Protein AF-A0A2S4KQM7-F1 (afdb_monomer_lite)

pLDDT: mean 76.87, std 18.61, range [38.97, 96.25]

Foldseek 3Di:
DDDDDPVPVVPPQDCVQQNLDPDDFDDPVLLVQLVVQLCLLLVVLQVVVVVPPDDDDDPDRLSVLLVVCLVPQPDSSSNRSSSVSLCVLQVHDSHDDHDDVPDVVSNVSSSVSSSVVSVVCCVRPVVVVVVPPPVPPPPPPDDDDD

Organism: NCBI:txid94208

Structure (mmCIF, N/CA/C/O backbone):
data_AF-A0A2S4KQM7-F1
#
_entry.id   AF-A0A2S4KQM7-F1
#
loop_
_atom_site.group_PDB
_atom_site.id
_atom_site.type_symbol
_atom_site.label_atom_id
_atom_site.label_alt_id
_atom_site.label_comp_id
_ato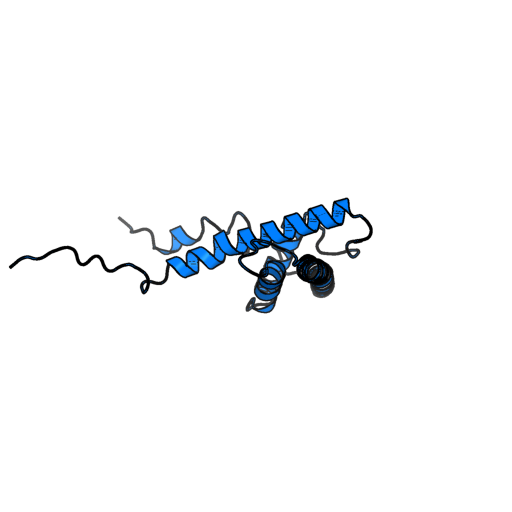m_site.label_asym_id
_atom_site.label_entity_id
_atom_site.label_seq_id
_atom_site.pdbx_PDB_ins_code
_atom_site.Cartn_x
_atom_site.Cartn_y
_atom_site.Cartn_z
_atom_site.occupancy
_atom_site.B_iso_or_equiv
_atom_site.auth_seq_id
_atom_site.auth_comp_id
_atom_site.auth_asym_id
_atom_site.auth_atom_id
_atom_site.pdbx_PDB_model_num
ATOM 1 N N . MET A 1 1 ? -44.055 -4.625 -0.391 1.00 38.97 1 MET A N 1
ATOM 2 C CA . MET A 1 1 ? -42.821 -4.887 -1.161 1.00 38.97 1 MET A CA 1
ATOM 3 C C . MET A 1 1 ? -41.756 -3.946 -0.624 1.00 38.97 1 MET A C 1
ATOM 5 O O . MET A 1 1 ? -41.945 -2.742 -0.716 1.00 38.97 1 MET A O 1
ATOM 9 N N . ALA A 1 2 ? -40.754 -4.473 0.082 1.00 42.75 2 ALA A N 1
ATOM 10 C CA . ALA A 1 2 ? -39.748 -3.672 0.778 1.00 42.75 2 ALA A CA 1
ATOM 11 C C . ALA A 1 2 ? -38.685 -3.172 -0.212 1.00 42.75 2 ALA A C 1
ATOM 13 O O . ALA A 1 2 ? -38.119 -3.966 -0.960 1.00 42.75 2 ALA A O 1
ATOM 14 N N . ASN A 1 3 ? -38.443 -1.861 -0.218 1.00 46.75 3 ASN A N 1
ATOM 15 C CA . ASN A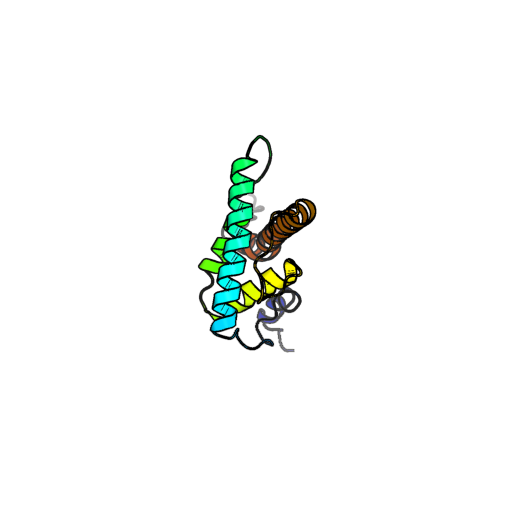 1 3 ? -37.353 -1.236 -0.963 1.00 46.75 3 ASN A CA 1
ATOM 16 C C . ASN A 1 3 ? -36.009 -1.719 -0.389 1.00 46.75 3 ASN A C 1
ATOM 18 O O . ASN A 1 3 ? -35.830 -1.633 0.828 1.00 46.75 3 ASN A O 1
ATOM 22 N N . PRO A 1 4 ? -35.049 -2.189 -1.205 1.00 47.12 4 PRO A N 1
ATOM 23 C CA . PRO A 1 4 ? -33.705 -2.438 -0.707 1.00 47.12 4 PRO A CA 1
ATOM 24 C C . PRO A 1 4 ? -33.073 -1.100 -0.297 1.00 47.12 4 PRO A C 1
ATOM 26 O O . PRO A 1 4 ? -33.013 -0.159 -1.090 1.00 47.12 4 PRO A O 1
ATOM 29 N N . SER A 1 5 ? -32.634 -1.007 0.961 1.00 52.53 5 SER A N 1
ATOM 30 C CA . SER A 1 5 ? -31.920 0.157 1.492 1.00 52.53 5 SER A CA 1
ATOM 31 C C . SER A 1 5 ? -30.729 0.535 0.591 1.00 52.53 5 SER A C 1
ATOM 33 O O . SER A 1 5 ? -29.987 -0.361 0.173 1.00 52.53 5 SER A O 1
ATOM 35 N N . PRO A 1 6 ? -30.461 1.837 0.353 1.00 50.50 6 PRO A N 1
ATOM 36 C CA . PRO A 1 6 ? -29.368 2.310 -0.514 1.00 50.50 6 PRO A CA 1
ATOM 37 C C . PRO A 1 6 ? -27.973 1.824 -0.091 1.00 50.50 6 PRO A C 1
ATOM 39 O O . PRO A 1 6 ? -27.028 1.858 -0.873 1.00 50.50 6 PRO A O 1
ATOM 42 N N . HIS A 1 7 ? -27.851 1.343 1.145 1.00 48.34 7 HIS A N 1
ATOM 43 C CA . HIS A 1 7 ? -26.610 0.892 1.759 1.00 48.34 7 HIS A CA 1
ATOM 44 C C . HIS A 1 7 ? -26.055 -0.418 1.179 1.00 48.34 7 HIS A C 1
ATOM 46 O O . HIS A 1 7 ? -24.863 -0.671 1.314 1.00 48.34 7 HIS A O 1
ATOM 52 N N . HIS A 1 8 ? -26.864 -1.231 0.489 1.00 39.09 8 HIS A N 1
ATOM 53 C CA . HIS A 1 8 ? -26.405 -2.547 0.020 1.00 39.09 8 HIS A CA 1
ATOM 54 C C . HIS A 1 8 ? -25.506 -2.476 -1.226 1.00 39.09 8 HIS A C 1
ATOM 56 O O . HIS A 1 8 ? -24.684 -3.355 -1.463 1.00 39.09 8 HIS A O 1
ATOM 62 N N . ARG A 1 9 ? -25.594 -1.397 -2.017 1.00 44.81 9 ARG A N 1
ATOM 63 C CA . ARG A 1 9 ? -24.749 -1.221 -3.212 1.00 44.81 9 ARG A CA 1
ATOM 64 C C . ARG A 1 9 ? -23.337 -0.717 -2.879 1.00 44.81 9 ARG A C 1
ATOM 66 O O . ARG A 1 9 ? -22.538 -0.509 -3.786 1.00 44.81 9 ARG A O 1
ATOM 73 N N . HIS A 1 10 ? -23.037 -0.502 -1.597 1.00 45.50 10 HIS A N 1
ATOM 74 C CA . HIS A 1 10 ? -21.742 -0.014 -1.114 1.00 45.50 10 HIS A CA 1
ATOM 75 C C . HIS A 1 10 ? -20.822 -1.112 -0.572 1.00 45.50 10 HIS A C 1
ATOM 77 O O . HIS A 1 10 ? -19.660 -0.821 -0.324 1.00 45.50 10 HIS A O 1
ATOM 83 N N . GLN A 1 11 ? -21.294 -2.356 -0.431 1.00 47.03 11 GLN A N 1
ATOM 84 C CA . GLN A 1 11 ? -20.460 -3.460 0.070 1.00 47.03 11 GLN A CA 1
ATOM 85 C C . GLN A 1 11 ? -19.786 -4.293 -1.029 1.00 47.03 11 GLN A C 1
ATOM 87 O O . GLN A 1 11 ? -18.854 -5.036 -0.755 1.00 47.03 11 GLN A O 1
ATOM 92 N N . ALA A 1 12 ? -20.178 -4.143 -2.295 1.00 44.31 12 ALA A N 1
ATOM 93 C CA . ALA A 1 12 ? -19.711 -5.041 -3.353 1.00 44.31 12 ALA A CA 1
ATOM 94 C C . ALA A 1 12 ? -18.281 -4.777 -3.886 1.00 44.31 12 ALA A C 1
ATOM 96 O O . ALA A 1 12 ? -17.875 -5.470 -4.812 1.00 44.31 12 ALA A O 1
ATOM 97 N N . SER A 1 13 ? -17.508 -3.814 -3.360 1.00 51.62 13 SER A N 1
ATOM 98 C CA . SER A 1 13 ? -16.152 -3.527 -3.881 1.00 51.62 13 SER A CA 1
ATOM 99 C C . SER A 1 13 ? -15.019 -3.517 -2.848 1.00 51.62 13 SER A C 1
ATOM 101 O O . SER A 1 13 ? -13.904 -3.150 -3.210 1.00 51.62 13 SER A O 1
ATOM 103 N N . LEU A 1 14 ? -15.264 -3.906 -1.589 1.00 52.34 14 LEU A N 1
ATOM 104 C CA . LEU A 1 14 ? -14.222 -3.911 -0.545 1.00 52.34 14 LEU A CA 1
ATOM 105 C C . LEU A 1 14 ? -13.999 -5.274 0.120 1.00 52.34 14 LEU A C 1
ATOM 107 O O . LEU A 1 14 ? -12.841 -5.612 0.356 1.00 52.34 14 LEU A O 1
ATOM 111 N N . ASP A 1 15 ? -15.036 -6.101 0.286 1.00 46.06 15 ASP A N 1
ATOM 112 C CA . ASP A 1 15 ? -14.905 -7.444 0.888 1.00 46.06 15 ASP A CA 1
ATOM 113 C C . ASP A 1 15 ? -13.963 -8.386 0.109 1.00 46.06 15 ASP A C 1
ATOM 115 O O . ASP A 1 15 ? -13.474 -9.371 0.650 1.00 46.06 15 ASP A O 1
ATOM 119 N N . GLY A 1 16 ? -13.666 -8.093 -1.164 1.00 50.16 16 GLY A N 1
ATOM 120 C CA . GLY A 1 16 ? -12.745 -8.896 -1.975 1.00 50.16 16 GLY A CA 1
ATOM 121 C C . GLY A 1 16 ? -11.259 -8.540 -1.831 1.00 50.16 16 GLY A C 1
ATOM 122 O O . GLY A 1 16 ? -10.416 -9.347 -2.215 1.00 50.16 16 GLY A O 1
ATOM 123 N N . VAL A 1 17 ? -10.916 -7.345 -1.324 1.00 53.88 17 VAL A N 1
ATOM 124 C CA . VAL A 1 17 ? -9.526 -6.832 -1.351 1.00 53.88 17 VAL A CA 1
ATOM 125 C C . VAL A 1 17 ? -9.041 -6.303 -0.007 1.00 53.88 17 VAL A C 1
ATOM 127 O O . VAL A 1 17 ? -7.840 -6.353 0.241 1.00 53.88 17 VAL A O 1
ATOM 130 N N . ILE A 1 18 ? -9.918 -5.834 0.880 1.00 54.59 18 ILE A N 1
ATOM 131 C CA . ILE A 1 18 ? -9.573 -5.480 2.261 1.00 54.59 18 ILE A CA 1
ATOM 132 C C . ILE A 1 18 ? -10.735 -5.941 3.138 1.00 54.59 18 ILE A C 1
ATOM 134 O O . ILE A 1 18 ? -11.759 -5.272 3.220 1.00 54.59 18 ILE A O 1
ATOM 138 N N . ASP A 1 19 ? -10.588 -7.107 3.762 1.00 55.25 19 ASP A N 1
ATOM 139 C CA . ASP A 1 19 ? -11.574 -7.587 4.721 1.00 55.25 19 ASP A CA 1
ATOM 140 C C . ASP A 1 19 ? -11.346 -6.870 6.059 1.00 55.25 19 ASP A C 1
ATOM 142 O O . ASP A 1 19 ? -10.392 -7.146 6.792 1.00 55.25 19 ASP A O 1
ATOM 146 N N . PHE A 1 20 ? -12.194 -5.878 6.325 1.00 55.00 20 PHE A N 1
ATOM 147 C CA . PHE A 1 20 ? -12.161 -5.076 7.547 1.00 55.00 20 PHE A CA 1
ATOM 148 C C . PHE A 1 20 ? -12.830 -5.780 8.738 1.00 55.00 20 PHE A C 1
ATOM 150 O O . PHE A 1 20 ? -12.844 -5.227 9.830 1.00 55.00 20 PHE A O 1
ATOM 157 N N . SER A 1 21 ? -13.428 -6.965 8.547 1.00 54.59 21 SER A N 1
ATOM 158 C CA . SER A 1 21 ? -14.311 -7.573 9.549 1.00 54.59 21 SER A CA 1
ATOM 159 C C . SER A 1 21 ? -13.826 -8.912 10.115 1.00 54.59 21 SER A C 1
ATOM 161 O O . SER A 1 21 ? -14.448 -9.396 11.064 1.00 54.59 21 SER A O 1
ATOM 163 N N . THR A 1 22 ? -12.779 -9.542 9.570 1.00 57.16 22 THR A N 1
ATOM 164 C CA . THR A 1 22 ? -12.456 -10.943 9.923 1.00 57.16 22 THR A CA 1
ATOM 165 C C . THR A 1 22 ? -11.080 -11.183 10.528 1.00 57.16 22 THR A C 1
ATOM 167 O O . THR A 1 22 ? -10.907 -12.192 11.216 1.00 57.16 22 THR A O 1
ATOM 170 N N . GLU A 1 23 ? -10.107 -10.290 10.341 1.00 65.12 23 GLU A N 1
ATOM 171 C CA . GLU A 1 23 ? -8.770 -10.505 10.893 1.00 65.12 23 GLU A CA 1
ATOM 172 C C . GLU A 1 23 ? -8.580 -9.764 12.225 1.00 65.12 23 GLU A C 1
ATOM 174 O O . GLU A 1 23 ? -8.824 -8.557 12.289 1.00 65.12 23 GLU A O 1
ATOM 179 N N . PRO A 1 24 ? -8.094 -10.446 13.284 1.00 69.50 24 PRO A N 1
ATOM 180 C CA . PRO A 1 24 ? -7.803 -9.811 14.574 1.00 69.50 24 PRO A CA 1
ATOM 181 C C . PRO A 1 24 ? -6.828 -8.651 14.372 1.00 69.50 24 PRO A C 1
ATOM 183 O O . PRO A 1 24 ? -6.052 -8.712 13.434 1.00 69.50 24 PRO A O 1
ATOM 186 N N . SER A 1 25 ? -6.812 -7.605 15.197 1.00 75.31 25 SER A N 1
ATOM 187 C CA . SER A 1 25 ? -5.826 -6.516 15.060 1.00 75.31 25 SER A CA 1
ATOM 188 C C . SER A 1 25 ? -4.380 -7.029 15.151 1.00 75.31 25 SER A C 1
ATOM 190 O O . SER A 1 25 ? -4.128 -8.111 15.687 1.00 75.31 25 SER A O 1
ATOM 192 N N . LEU A 1 26 ? -3.415 -6.298 14.578 1.00 82.25 26 LEU A N 1
ATOM 193 C CA . LEU A 1 26 ? -2.008 -6.695 14.692 1.00 82.25 26 LEU A CA 1
ATOM 194 C C . LEU A 1 26 ? -1.579 -6.628 16.161 1.00 82.25 26 LEU A C 1
ATOM 196 O O . LEU A 1 26 ? -1.970 -5.722 16.904 1.00 82.25 26 LEU A O 1
ATOM 200 N N . GLY A 1 27 ? -0.732 -7.564 16.588 1.00 86.69 27 GLY A N 1
ATOM 201 C CA . GLY A 1 27 ? -0.081 -7.449 17.888 1.00 86.69 27 GLY A CA 1
ATOM 202 C C . GLY A 1 27 ? 0.770 -6.177 17.951 1.00 86.69 27 GLY A C 1
ATOM 203 O O . GLY A 1 27 ? 1.311 -5.732 16.941 1.00 86.69 27 GLY A O 1
ATOM 204 N N . ALA A 1 28 ? 0.950 -5.589 19.138 1.00 88.00 28 ALA A N 1
ATOM 205 C CA . ALA A 1 28 ? 1.724 -4.348 19.282 1.00 88.00 28 ALA A CA 1
ATOM 206 C C . ALA A 1 28 ? 3.148 -4.459 18.695 1.00 88.00 28 ALA A C 1
ATOM 208 O O . ALA A 1 28 ? 3.630 -3.531 18.048 1.00 88.00 28 ALA A O 1
ATOM 209 N N . LEU A 1 29 ? 3.800 -5.613 18.879 1.00 88.06 29 LEU A N 1
ATOM 210 C CA . LEU A 1 29 ? 5.118 -5.895 18.307 1.00 88.06 29 LEU A CA 1
ATOM 211 C C . LEU A 1 29 ? 5.057 -6.031 16.777 1.00 88.06 29 LEU A C 1
ATOM 213 O O . LEU A 1 29 ? 5.842 -5.398 16.074 1.00 88.06 29 LEU A O 1
ATOM 217 N N . GLU A 1 30 ? 4.082 -6.786 16.264 1.00 90.38 30 GLU A N 1
ATOM 218 C CA . GLU A 1 30 ? 3.871 -6.974 14.824 1.00 90.38 30 GLU A CA 1
ATOM 219 C C . GLU A 1 30 ? 3.607 -5.642 14.127 1.00 90.38 30 GLU A C 1
ATOM 221 O O . GLU A 1 30 ? 4.160 -5.383 13.065 1.00 90.38 30 GLU A O 1
ATOM 226 N N . ARG A 1 31 ? 2.825 -4.756 14.750 1.00 92.00 31 ARG A N 1
ATOM 227 C CA . ARG A 1 31 ? 2.547 -3.414 14.237 1.00 92.00 31 ARG A CA 1
ATOM 228 C C . ARG A 1 31 ? 3.813 -2.571 14.144 1.00 92.00 31 ARG A C 1
ATOM 230 O O . ARG A 1 31 ? 4.016 -1.883 13.148 1.00 92.00 31 ARG A O 1
ATOM 237 N N . VAL A 1 32 ? 4.677 -2.608 15.159 1.00 92.75 32 VAL A N 1
ATOM 238 C CA . VAL A 1 32 ? 5.954 -1.874 15.133 1.00 92.75 32 VAL A CA 1
ATOM 239 C C . VAL A 1 32 ? 6.851 -2.382 14.002 1.00 92.75 32 VAL A C 1
ATOM 241 O O . VAL A 1 32 ? 7.439 -1.575 13.278 1.00 92.75 32 VAL A O 1
ATOM 244 N N . GLU A 1 33 ? 6.931 -3.699 13.812 1.00 93.06 33 GLU A N 1
ATOM 245 C CA . GLU A 1 33 ? 7.698 -4.301 12.717 1.00 93.06 33 GLU A CA 1
ATOM 246 C C . GLU A 1 33 ? 7.106 -3.969 11.346 1.00 93.06 33 GLU A C 1
ATOM 248 O O . GLU A 1 33 ? 7.826 -3.496 10.465 1.00 93.06 33 GLU A O 1
ATOM 253 N N . ALA A 1 34 ? 5.793 -4.131 11.192 1.00 93.62 34 ALA A N 1
ATOM 254 C CA . ALA A 1 34 ? 5.049 -3.817 9.981 1.00 93.62 34 ALA A CA 1
ATOM 255 C C . ALA A 1 34 ? 5.269 -2.362 9.558 1.00 93.62 34 ALA A C 1
ATOM 257 O O . ALA A 1 34 ? 5.602 -2.094 8.407 1.00 93.62 34 ALA A O 1
ATOM 258 N N . ARG A 1 35 ? 5.165 -1.417 10.502 1.00 94.69 35 ARG A N 1
ATOM 259 C CA . ARG A 1 35 ? 5.428 0.009 10.256 1.00 94.69 35 ARG A CA 1
ATOM 260 C C . ARG A 1 35 ? 6.857 0.248 9.802 1.00 94.69 35 ARG A C 1
ATOM 262 O O . ARG A 1 35 ? 7.073 0.928 8.803 1.00 94.69 35 ARG A O 1
ATOM 269 N N . ARG A 1 36 ? 7.838 -0.318 10.512 1.00 95.38 36 ARG A N 1
ATOM 270 C CA . ARG A 1 36 ? 9.256 -0.177 10.152 1.00 95.38 36 ARG A CA 1
ATOM 271 C C . ARG A 1 36 ? 9.501 -0.660 8.722 1.00 95.38 36 ARG A C 1
ATOM 273 O O . ARG A 1 36 ? 10.129 0.051 7.942 1.00 95.38 36 ARG A O 1
ATOM 280 N N . ARG A 1 37 ? 8.983 -1.840 8.379 1.00 94.81 37 ARG A N 1
ATOM 281 C CA . ARG A 1 37 ? 9.155 -2.468 7.062 1.00 94.81 37 ARG A CA 1
ATOM 282 C C . ARG A 1 37 ? 8.418 -1.707 5.965 1.00 94.81 37 ARG A C 1
ATOM 284 O O . ARG A 1 37 ? 8.981 -1.485 4.899 1.00 94.81 37 ARG A O 1
ATOM 291 N N . PHE A 1 38 ? 7.208 -1.235 6.249 1.00 96.25 38 PHE A N 1
ATOM 292 C CA . PHE A 1 38 ? 6.444 -0.368 5.358 1.00 96.25 38 PHE A CA 1
ATOM 293 C C . PHE A 1 38 ? 7.233 0.894 4.992 1.00 96.25 38 PHE A C 1
ATOM 295 O O . PHE A 1 38 ? 7.450 1.164 3.811 1.00 96.25 38 PHE A O 1
ATOM 302 N N . TYR A 1 39 ? 7.732 1.629 5.991 1.00 96.19 39 TYR A N 1
ATOM 303 C CA . TYR A 1 39 ? 8.517 2.840 5.747 1.00 96.19 39 TYR A CA 1
ATOM 304 C C . TYR A 1 39 ? 9.843 2.547 5.039 1.00 96.19 39 TYR A C 1
ATOM 306 O O . TYR A 1 39 ? 10.225 3.313 4.158 1.00 96.19 39 TYR A O 1
ATOM 314 N N . HIS A 1 40 ? 10.516 1.438 5.365 1.00 94.69 40 HIS A N 1
ATOM 315 C CA . HIS A 1 40 ? 11.730 0.991 4.667 1.00 94.69 40 HIS A CA 1
ATOM 316 C C . HIS A 1 40 ? 11.489 0.835 3.159 1.00 94.69 40 HIS A C 1
ATOM 318 O O . HIS A 1 40 ? 12.240 1.380 2.354 1.00 94.69 40 HIS A O 1
ATOM 324 N N . ILE A 1 41 ? 10.396 0.170 2.776 1.00 94.31 41 ILE A N 1
ATOM 325 C CA . ILE A 1 41 ? 10.033 -0.052 1.370 1.00 94.31 41 ILE A CA 1
ATOM 326 C C . ILE A 1 41 ? 9.623 1.250 0.681 1.00 94.31 41 ILE A C 1
ATOM 328 O O . ILE A 1 41 ? 10.154 1.593 -0.377 1.00 94.31 41 ILE A O 1
ATOM 332 N N . VAL A 1 42 ? 8.681 1.986 1.271 1.00 94.44 42 VAL A N 1
ATOM 333 C CA . VAL A 1 42 ? 8.109 3.179 0.635 1.00 94.44 42 VAL A CA 1
ATOM 334 C C . VAL A 1 42 ? 9.157 4.275 0.464 1.00 94.44 42 VAL A C 1
ATOM 336 O O . VAL A 1 42 ? 9.222 4.878 -0.608 1.00 94.44 42 VAL A O 1
ATOM 339 N N . ASN A 1 43 ? 10.008 4.507 1.468 1.00 93.62 43 ASN A N 1
ATOM 340 C CA . ASN A 1 43 ? 11.042 5.538 1.393 1.00 93.62 43 ASN A CA 1
ATOM 341 C C . ASN A 1 43 ? 12.105 5.192 0.344 1.00 93.62 43 ASN A C 1
ATOM 343 O O . ASN A 1 43 ? 12.449 6.055 -0.461 1.00 93.62 43 ASN A O 1
ATOM 347 N N . HIS A 1 44 ? 12.552 3.931 0.282 1.00 92.19 44 HIS A N 1
ATOM 348 C CA . HIS A 1 44 ? 13.510 3.480 -0.736 1.00 92.19 44 HIS A CA 1
ATOM 349 C C . HIS A 1 44 ? 12.974 3.706 -2.156 1.00 92.19 44 HIS A C 1
ATOM 351 O O . HIS A 1 44 ? 13.640 4.288 -3.018 1.00 92.19 44 HIS A O 1
ATOM 357 N N . VAL A 1 45 ? 11.721 3.312 -2.397 1.00 90.50 45 VAL A N 1
ATOM 358 C CA . VAL A 1 45 ? 11.077 3.494 -3.703 1.00 90.50 45 VAL A CA 1
ATOM 359 C C . VAL A 1 45 ? 10.817 4.976 -4.005 1.00 90.50 45 VAL A C 1
ATOM 361 O O . VAL A 1 45 ? 10.927 5.389 -5.163 1.00 90.50 45 VAL A O 1
ATOM 364 N N . GLU A 1 46 ? 10.497 5.802 -3.005 1.00 89.50 46 GLU A N 1
ATOM 365 C CA . GLU A 1 46 ? 10.332 7.251 -3.171 1.00 89.50 46 GLU A CA 1
ATOM 366 C C . GLU A 1 46 ? 11.649 7.939 -3.558 1.00 89.50 46 GLU A C 1
ATOM 368 O O . GLU A 1 46 ? 11.677 8.705 -4.524 1.00 89.50 46 GLU A O 1
ATOM 373 N N . GLU A 1 47 ? 12.749 7.635 -2.869 1.00 88.06 47 GLU A N 1
ATOM 374 C CA . GLU A 1 47 ? 14.083 8.148 -3.195 1.00 88.06 47 GLU A CA 1
ATOM 375 C C . GLU A 1 47 ? 14.481 7.769 -4.619 1.00 88.06 47 GLU A C 1
ATOM 377 O O . GLU A 1 47 ? 14.847 8.633 -5.423 1.00 88.06 47 GLU A O 1
ATOM 382 N N . LYS A 1 48 ? 14.295 6.496 -4.987 1.00 83.31 48 LYS A N 1
ATOM 383 C CA . LYS A 1 48 ? 14.601 6.028 -6.338 1.00 83.31 48 LYS A CA 1
ATOM 384 C C . LYS A 1 48 ? 13.727 6.699 -7.393 1.00 83.31 48 LYS A C 1
ATOM 386 O O . LYS A 1 48 ? 14.213 6.961 -8.490 1.00 83.31 48 LYS A O 1
ATOM 391 N N . ASN A 1 49 ? 12.453 6.970 -7.099 1.00 76.69 49 ASN A N 1
ATOM 392 C CA . ASN A 1 49 ? 11.557 7.694 -8.006 1.00 76.69 49 ASN A CA 1
ATOM 393 C C . ASN A 1 49 ? 12.020 9.138 -8.236 1.00 76.69 49 ASN A C 1
ATOM 395 O O . ASN A 1 49 ? 12.015 9.594 -9.380 1.00 76.69 49 ASN A O 1
ATOM 399 N N . ARG A 1 50 ? 12.477 9.831 -7.184 1.00 76.00 50 ARG A N 1
ATOM 400 C CA . ARG A 1 50 ? 13.032 11.192 -7.282 1.00 76.00 50 ARG A CA 1
ATOM 401 C C . ARG A 1 50 ? 14.325 11.222 -8.098 1.00 76.00 50 ARG A C 1
ATOM 403 O O . ARG A 1 50 ? 14.484 12.096 -8.945 1.00 76.00 50 ARG A O 1
ATOM 410 N N . SER A 1 51 ? 15.219 10.251 -7.901 1.00 67.31 51 SER A N 1
ATOM 411 C CA . SER A 1 51 ? 16.482 10.158 -8.651 1.00 67.31 51 SER A CA 1
ATOM 412 C C . SER A 1 51 ? 16.303 9.755 -10.118 1.00 67.31 51 SER A C 1
ATOM 414 O O . SER A 1 51 ? 17.146 10.087 -10.944 1.00 67.31 51 SER A O 1
ATOM 416 N N . SER A 1 52 ? 15.216 9.056 -10.460 1.00 63.47 52 SER A N 1
ATOM 417 C CA . SER A 1 52 ? 14.874 8.682 -11.842 1.00 63.47 52 SER A CA 1
ATOM 418 C C . SER A 1 52 ? 14.076 9.754 -12.594 1.00 63.47 52 SER A C 1
ATOM 420 O O . SER A 1 52 ? 13.610 9.487 -13.697 1.00 63.47 52 SER A O 1
ATOM 422 N N . SER A 1 53 ? 13.892 10.949 -12.018 1.00 55.22 53 SER A N 1
ATOM 423 C CA . SER A 1 53 ? 13.071 12.030 -12.581 1.00 55.22 53 SER A CA 1
ATOM 424 C C . SER A 1 53 ? 13.760 12.755 -13.750 1.00 55.22 53 SER A C 1
ATOM 426 O O . SER A 1 53 ? 13.916 13.973 -13.752 1.00 55.22 53 SER A O 1
ATOM 428 N N . GLY A 1 54 ? 14.181 11.995 -14.757 1.00 49.25 54 GLY A N 1
ATOM 429 C CA . GLY A 1 54 ? 14.490 12.469 -16.094 1.00 49.25 54 GLY A CA 1
ATOM 430 C C . GLY A 1 54 ? 13.428 11.938 -17.050 1.00 49.25 54 GLY A C 1
ATOM 431 O O . GLY A 1 54 ? 13.478 10.777 -17.430 1.00 49.25 54 GLY A O 1
ATOM 432 N N . SER A 1 55 ? 12.514 12.817 -17.465 1.00 49.28 55 SER A N 1
ATOM 433 C CA . SER A 1 55 ? 11.579 12.627 -18.583 1.00 49.28 55 SER A CA 1
ATOM 434 C C . SER A 1 55 ? 10.368 11.700 -18.359 1.00 49.28 55 SER A C 1
ATOM 436 O O . SER A 1 55 ? 10.475 10.481 -18.341 1.00 49.28 55 SER A O 1
ATOM 438 N N . GLY A 1 56 ? 9.177 12.312 -18.330 1.00 51.94 56 GLY A N 1
ATOM 439 C CA . GLY A 1 56 ? 7.975 11.724 -18.931 1.00 51.94 56 GLY A CA 1
ATOM 440 C C . GLY A 1 56 ? 6.996 10.975 -18.018 1.00 51.94 56 GLY A C 1
ATOM 441 O O . GLY A 1 56 ? 7.121 9.778 -17.795 1.00 51.94 56 GLY A O 1
ATOM 442 N N . SER A 1 57 ? 5.898 11.656 -17.672 1.00 57.22 57 SER A N 1
ATOM 443 C CA . SER A 1 57 ? 4.553 11.074 -17.469 1.00 57.22 57 SER A CA 1
ATOM 444 C C . SER A 1 57 ? 4.149 10.435 -16.128 1.00 57.22 57 SER A C 1
ATOM 446 O O . SER A 1 57 ? 3.189 9.672 -16.115 1.00 57.22 57 SER A O 1
ATOM 448 N N . ASN A 1 58 ? 4.742 10.780 -14.978 1.00 59.47 58 ASN A N 1
ATOM 449 C CA . ASN A 1 58 ? 4.062 10.467 -13.707 1.00 59.47 58 ASN A CA 1
ATOM 450 C C . ASN A 1 58 ? 3.048 11.564 -13.344 1.00 59.47 58 ASN A C 1
ATOM 452 O O . ASN A 1 58 ? 3.479 12.669 -13.014 1.00 59.47 58 ASN A O 1
ATOM 456 N N . PRO A 1 59 ? 1.727 11.288 -13.356 1.00 71.12 59 PRO A N 1
ATOM 457 C CA . PRO A 1 59 ? 0.719 12.294 -13.020 1.00 71.12 59 PRO A CA 1
ATOM 458 C C . PRO A 1 59 ? 0.748 12.703 -11.538 1.00 71.12 59 PRO A C 1
ATOM 460 O O . PRO A 1 59 ? 0.242 13.766 -11.193 1.00 71.12 59 PRO A O 1
ATOM 463 N N . TYR A 1 60 ? 1.339 11.883 -10.659 1.00 83.81 60 TYR A N 1
ATOM 464 C CA . TYR A 1 60 ? 1.475 12.152 -9.224 1.00 83.81 60 TYR A CA 1
ATOM 465 C C . TYR A 1 60 ? 2.590 11.305 -8.576 1.00 83.81 60 TYR A C 1
ATOM 467 O O . TYR A 1 60 ? 3.131 10.369 -9.175 1.00 83.81 60 TYR A O 1
ATOM 475 N N . ASN A 1 61 ? 2.938 11.626 -7.324 1.00 88.88 61 ASN A N 1
ATOM 476 C CA . ASN A 1 61 ? 3.898 10.864 -6.520 1.0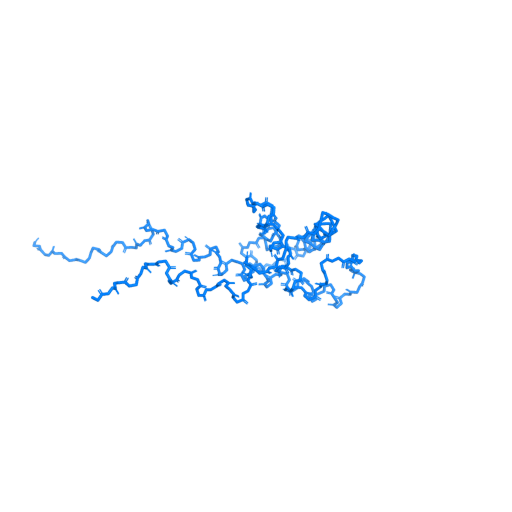0 88.88 61 ASN A CA 1
ATOM 477 C C . ASN A 1 61 ? 3.213 9.632 -5.894 1.00 88.88 61 ASN A C 1
ATOM 479 O O . ASN A 1 61 ? 2.614 9.713 -4.822 1.00 88.88 61 ASN A O 1
ATOM 483 N N . ARG A 1 62 ? 3.301 8.491 -6.588 1.00 91.81 62 ARG A N 1
ATOM 484 C CA . ARG A 1 62 ? 2.715 7.204 -6.175 1.00 91.81 62 ARG A CA 1
ATOM 485 C C . ARG A 1 62 ? 3.194 6.706 -4.803 1.00 91.81 62 ARG A C 1
ATOM 487 O O . ARG A 1 62 ? 2.332 6.427 -3.972 1.00 91.81 62 ARG A O 1
ATOM 494 N N . PRO A 1 63 ? 4.509 6.645 -4.503 1.00 92.44 63 PRO A N 1
ATOM 495 C CA . PRO A 1 63 ? 4.971 6.292 -3.159 1.00 92.44 63 PRO A CA 1
ATOM 496 C C . PRO A 1 63 ? 4.408 7.198 -2.065 1.00 92.44 63 PRO A C 1
ATOM 498 O O . PRO A 1 63 ? 3.984 6.706 -1.020 1.00 92.44 63 PRO A O 1
ATOM 501 N N . ALA A 1 64 ? 4.330 8.508 -2.320 1.00 92.56 64 ALA A N 1
ATOM 502 C CA . ALA A 1 64 ? 3.726 9.426 -1.364 1.00 92.56 64 ALA A CA 1
ATOM 503 C C . ALA A 1 64 ? 2.228 9.162 -1.173 1.00 92.56 64 ALA A C 1
ATOM 505 O O . ALA A 1 64 ? 1.772 9.210 -0.038 1.00 92.56 64 ALA A O 1
ATOM 506 N N . LEU A 1 65 ? 1.466 8.832 -2.225 1.00 93.25 65 LEU A N 1
ATOM 507 C CA . LEU A 1 65 ? 0.050 8.467 -2.078 1.00 93.25 65 LEU A CA 1
ATOM 508 C C . LEU A 1 65 ? -0.122 7.278 -1.121 1.00 93.25 65 LEU A C 1
ATOM 510 O O . LEU A 1 65 ? -0.943 7.341 -0.207 1.00 93.25 65 LEU A O 1
ATOM 514 N N . VAL A 1 66 ? 0.680 6.223 -1.292 1.00 94.50 66 VAL A N 1
ATOM 515 C CA . VAL A 1 66 ? 0.656 5.038 -0.417 1.00 94.50 66 VAL A CA 1
ATOM 516 C C . VAL A 1 66 ? 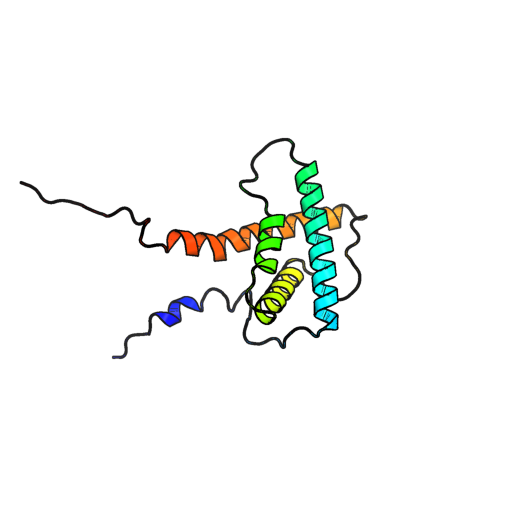1.002 5.423 1.025 1.00 94.50 66 VAL A C 1
ATOM 518 O O . VAL A 1 66 ? 0.269 5.056 1.943 1.00 94.50 66 VAL A O 1
ATOM 521 N N . ARG A 1 67 ? 2.065 6.218 1.232 1.00 95.88 67 ARG A N 1
ATOM 522 C CA . ARG A 1 67 ? 2.459 6.704 2.568 1.00 95.88 67 ARG A CA 1
ATOM 523 C C . ARG A 1 67 ? 1.350 7.507 3.240 1.00 95.88 67 ARG A C 1
ATOM 525 O O . ARG A 1 67 ? 1.010 7.244 4.387 1.00 95.88 67 ARG A O 1
ATOM 532 N N . LEU A 1 68 ? 0.785 8.476 2.526 1.00 93.88 68 LEU A N 1
ATOM 533 C CA . LEU A 1 68 ? -0.223 9.381 3.070 1.00 93.88 68 LEU A CA 1
ATOM 534 C C . LEU A 1 68 ? -1.531 8.634 3.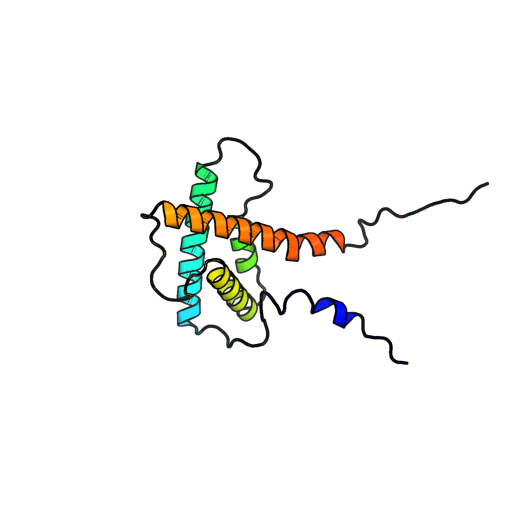357 1.00 93.88 68 LEU A C 1
ATOM 536 O O . LEU A 1 68 ? -2.171 8.906 4.365 1.00 93.88 68 LEU A O 1
ATOM 540 N N . THR A 1 69 ? -1.901 7.648 2.535 1.00 93.31 69 THR A N 1
ATOM 541 C CA . THR A 1 69 ? -3.080 6.804 2.805 1.00 93.31 69 THR A CA 1
ATOM 542 C C . THR A 1 69 ? -2.942 6.075 4.144 1.00 93.31 69 THR A C 1
ATOM 544 O O . THR A 1 69 ? -3.898 6.017 4.913 1.00 93.31 69 THR A O 1
ATOM 547 N N . TYR A 1 70 ? -1.741 5.582 4.455 1.00 94.25 70 TYR A N 1
ATOM 548 C CA . TYR A 1 70 ? -1.442 4.986 5.753 1.00 94.25 70 TYR A CA 1
ATOM 549 C C . TYR A 1 70 ? -1.456 6.013 6.901 1.00 94.25 70 TYR A C 1
ATOM 551 O O . TYR A 1 70 ? -2.102 5.793 7.923 1.00 94.25 70 TYR A O 1
ATOM 559 N N . GLU A 1 71 ? -0.759 7.141 6.743 1.00 93.62 71 GLU A N 1
ATOM 560 C CA . GLU A 1 71 ? -0.597 8.152 7.803 1.00 93.62 71 GLU A CA 1
ATOM 561 C C . GLU A 1 71 ? -1.911 8.831 8.199 1.00 93.62 71 GLU A C 1
ATOM 563 O O . GLU A 1 71 ? -2.116 9.132 9.375 1.00 93.62 71 GLU A O 1
ATOM 568 N N . TYR A 1 72 ? -2.805 9.047 7.232 1.00 91.69 72 TYR A N 1
ATOM 569 C CA . TYR A 1 72 ? -4.099 9.694 7.445 1.00 91.69 72 TYR A CA 1
ATOM 570 C C . TYR A 1 72 ? -5.245 8.711 7.723 1.00 91.69 72 TYR A C 1
ATOM 572 O O . TYR A 1 72 ? -6.394 9.137 7.863 1.00 91.69 72 TYR A O 1
ATOM 580 N N . ALA A 1 73 ? -4.967 7.409 7.844 1.00 89.38 73 ALA A N 1
ATOM 581 C CA . ALA A 1 73 ? -5.956 6.455 8.329 1.00 89.38 73 ALA A CA 1
ATOM 582 C C . ALA A 1 73 ? -6.353 6.795 9.782 1.00 89.38 73 ALA A C 1
ATOM 584 O O . ALA A 1 73 ? -5.501 6.921 10.663 1.00 89.38 73 ALA A O 1
ATOM 585 N N . LEU A 1 74 ? -7.661 6.961 10.016 1.00 85.94 74 LEU A N 1
ATOM 586 C CA . LEU A 1 74 ? -8.215 7.587 11.228 1.00 85.94 74 LEU A CA 1
ATOM 587 C C . LEU A 1 74 ? -8.145 6.717 12.491 1.00 85.94 74 LEU A C 1
ATOM 589 O O . LEU A 1 74 ? -8.205 7.251 13.597 1.00 85.94 74 LEU A O 1
ATOM 593 N N . SER A 1 75 ? -8.051 5.395 12.345 1.00 87.12 75 SER A N 1
ATOM 594 C CA . SER A 1 75 ? -7.973 4.453 13.464 1.00 87.12 75 SER A CA 1
ATOM 595 C C . SER A 1 75 ? -6.767 3.527 13.333 1.00 87.12 75 SER A C 1
ATOM 597 O O . SER A 1 75 ? -6.315 3.229 12.227 1.00 87.12 75 SER A O 1
ATOM 599 N N . GLU A 1 76 ? -6.269 3.039 14.472 1.00 86.94 76 GLU A N 1
ATOM 600 C CA . GLU A 1 76 ? -5.209 2.021 14.517 1.00 86.94 76 GLU A CA 1
ATOM 601 C C . GLU A 1 76 ? -5.627 0.748 13.767 1.00 86.94 76 GLU A C 1
ATOM 603 O O . GLU A 1 76 ? -4.844 0.174 13.022 1.00 86.94 76 GLU A O 1
ATOM 608 N N . GLU A 1 77 ? -6.899 0.370 13.875 1.00 86.50 77 GLU A N 1
ATOM 609 C CA . GLU A 1 77 ? -7.487 -0.737 13.121 1.00 86.50 77 GLU A CA 1
ATOM 610 C C . GLU A 1 77 ? -7.418 -0.499 11.603 1.00 86.50 77 GLU A C 1
ATOM 612 O O . GLU A 1 77 ? -6.954 -1.360 10.860 1.00 86.50 77 GLU A O 1
ATOM 617 N N . SER A 1 78 ? -7.770 0.703 11.129 1.00 86.81 78 SER A N 1
ATOM 618 C CA . SER A 1 78 ? -7.652 1.053 9.704 1.00 86.81 78 SER A CA 1
ATOM 619 C C . SER A 1 78 ? -6.199 1.006 9.222 1.00 86.81 78 SER A C 1
ATOM 621 O O . SER A 1 78 ? -5.928 0.568 8.104 1.00 86.81 78 SER A O 1
ATOM 623 N N . GLN A 1 79 ? -5.260 1.441 10.068 1.00 90.88 79 GLN A N 1
ATOM 624 C CA . GLN A 1 79 ? -3.826 1.349 9.798 1.00 90.88 79 GLN A CA 1
ATOM 625 C C . GLN A 1 79 ? -3.363 -0.108 9.695 1.00 90.88 79 GLN A C 1
ATOM 627 O O . GLN A 1 79 ? -2.615 -0.440 8.776 1.00 90.88 79 GLN A O 1
ATOM 632 N N . ASP A 1 80 ? -3.825 -0.979 10.589 1.00 91.25 80 ASP A N 1
ATOM 633 C CA . ASP A 1 80 ? -3.499 -2.405 10.572 1.00 91.25 80 ASP A CA 1
ATOM 634 C C . ASP A 1 80 ? -4.044 -3.088 9.309 1.00 91.25 80 ASP A C 1
ATOM 636 O O . ASP A 1 80 ? -3.295 -3.782 8.618 1.00 91.25 80 ASP A O 1
ATOM 640 N N . HIS A 1 81 ? -5.307 -2.838 8.943 1.00 89.19 81 HIS A N 1
ATOM 641 C CA . HIS A 1 81 ? -5.888 -3.364 7.702 1.00 89.19 81 HIS A CA 1
ATOM 642 C C . HIS A 1 81 ? -5.140 -2.874 6.464 1.00 89.19 81 HIS A C 1
ATOM 644 O O . HIS A 1 81 ? -4.876 -3.658 5.549 1.00 89.19 81 HIS A O 1
ATOM 650 N N . PHE A 1 82 ? -4.753 -1.596 6.442 1.00 91.69 82 PHE A N 1
ATOM 651 C CA . PHE A 1 82 ? -3.949 -1.054 5.355 1.00 91.69 82 PHE A CA 1
ATOM 652 C C . PHE A 1 82 ? -2.596 -1.763 5.250 1.00 91.69 82 PHE A C 1
ATOM 654 O O . PHE A 1 82 ? -2.211 -2.178 4.157 1.00 91.69 82 PHE A O 1
ATOM 661 N N . LEU A 1 83 ? -1.886 -1.942 6.370 1.00 93.19 83 LEU A N 1
ATOM 662 C CA . LEU A 1 83 ? -0.597 -2.636 6.388 1.00 93.19 83 LEU A CA 1
ATOM 663 C C . LEU A 1 83 ? -0.744 -4.067 5.864 1.00 93.19 83 LEU A C 1
ATOM 665 O O . LEU A 1 83 ? 0.049 -4.490 5.026 1.00 93.19 83 LEU A O 1
ATOM 669 N N . ARG A 1 84 ? -1.786 -4.796 6.273 1.00 91.56 84 ARG A N 1
ATOM 670 C CA . ARG A 1 84 ? -2.044 -6.150 5.758 1.00 91.56 84 ARG A CA 1
ATOM 671 C C . ARG A 1 84 ? -2.319 -6.174 4.265 1.00 91.56 84 ARG A C 1
ATOM 673 O O . ARG A 1 84 ? -1.728 -6.986 3.557 1.00 91.56 84 ARG A O 1
ATOM 680 N N . ALA A 1 85 ? -3.178 -5.281 3.778 1.00 90.75 85 ALA A N 1
ATOM 681 C CA . ALA A 1 85 ? -3.473 -5.174 2.355 1.00 90.75 85 ALA A CA 1
ATOM 682 C C . ALA A 1 85 ? -2.210 -4.845 1.544 1.00 90.75 85 ALA A C 1
ATOM 684 O O . ALA A 1 85 ? -1.965 -5.465 0.510 1.00 90.75 85 ALA A O 1
ATOM 685 N N . PHE A 1 86 ? -1.380 -3.931 2.053 1.00 93.88 86 PHE A N 1
ATOM 686 C CA . PHE A 1 86 ? -0.093 -3.579 1.467 1.00 93.88 86 PHE A CA 1
ATOM 687 C C . PHE A 1 86 ? 0.846 -4.790 1.399 1.00 93.88 86 PHE A C 1
ATOM 689 O O . PHE A 1 86 ? 1.286 -5.154 0.312 1.00 93.88 86 PHE A O 1
ATOM 696 N N . PHE A 1 87 ? 1.120 -5.461 2.523 1.00 92.81 87 PHE A N 1
ATOM 697 C CA . PHE A 1 87 ? 2.040 -6.605 2.551 1.00 92.81 87 PHE A CA 1
ATOM 698 C C . PHE A 1 87 ? 1.538 -7.776 1.700 1.00 92.81 87 PHE A C 1
ATOM 700 O O . PHE A 1 87 ? 2.327 -8.376 0.970 1.00 92.81 87 PHE A O 1
ATOM 707 N N . ARG A 1 88 ? 0.222 -8.032 1.691 1.00 91.88 88 ARG A N 1
ATOM 708 C CA . ARG A 1 88 ? -0.399 -9.011 0.790 1.00 91.88 88 ARG A CA 1
ATOM 709 C C . ARG A 1 88 ? -0.193 -8.645 -0.677 1.00 91.88 88 ARG A C 1
ATOM 711 O O . ARG A 1 88 ? 0.170 -9.515 -1.461 1.00 91.88 88 ARG A O 1
ATOM 718 N N . SER A 1 89 ? -0.393 -7.379 -1.048 1.00 90.56 89 SER A N 1
ATOM 719 C CA . SER A 1 89 ? -0.161 -6.913 -2.421 1.00 90.56 89 SER A CA 1
ATOM 720 C C . SER A 1 89 ? 1.300 -7.052 -2.841 1.00 90.56 89 SER A C 1
ATOM 722 O O . SER A 1 89 ? 1.562 -7.294 -4.012 1.00 90.56 89 SER A O 1
ATOM 724 N N . MET A 1 90 ? 2.238 -6.903 -1.904 1.00 90.12 90 MET A N 1
ATOM 725 C CA . MET A 1 90 ? 3.673 -7.065 -2.157 1.00 90.12 90 MET A CA 1
ATOM 726 C C . MET A 1 90 ? 4.140 -8.524 -2.133 1.00 90.12 90 MET A C 1
ATOM 728 O O . MET A 1 90 ? 5.323 -8.766 -2.338 1.00 90.12 90 MET A O 1
ATOM 732 N N . ALA A 1 91 ? 3.253 -9.481 -1.832 1.00 90.88 91 ALA A N 1
ATOM 733 C CA . ALA A 1 91 ? 3.612 -10.873 -1.554 1.00 90.88 91 ALA A CA 1
ATOM 734 C C . ALA A 1 91 ? 4.701 -11.018 -0.466 1.00 90.88 91 ALA A C 1
ATOM 736 O O . ALA A 1 91 ? 5.534 -11.922 -0.504 1.00 90.88 91 ALA A O 1
ATOM 737 N N . LEU A 1 92 ? 4.683 -10.128 0.531 1.00 91.38 92 LEU A N 1
ATOM 738 C CA . LEU A 1 92 ? 5.612 -10.123 1.657 1.00 91.38 92 LEU A CA 1
ATOM 739 C C . LEU A 1 92 ? 4.895 -10.527 2.948 1.00 91.38 92 LEU A C 1
ATOM 741 O O . LEU A 1 92 ? 3.719 -10.229 3.154 1.00 91.38 92 LEU A O 1
ATOM 745 N N . SER A 1 93 ? 5.632 -11.153 3.867 1.00 90.38 93 SER A N 1
ATOM 746 C CA . SER A 1 93 ? 5.179 -11.289 5.258 1.00 90.38 93 SER A CA 1
ATOM 747 C C . SER A 1 93 ? 5.003 -9.903 5.889 1.00 90.38 93 SER A C 1
ATOM 749 O O . SER A 1 93 ? 5.672 -8.960 5.472 1.00 90.38 93 SER A O 1
ATOM 751 N N . VAL A 1 94 ? 4.162 -9.768 6.917 1.00 88.31 94 VAL A N 1
ATOM 752 C CA . VAL A 1 94 ? 4.024 -8.526 7.707 1.00 88.31 94 VAL A CA 1
ATOM 753 C C . VAL A 1 94 ? 5.207 -8.359 8.672 1.00 88.31 94 VAL A C 1
ATOM 755 O O . VAL A 1 94 ? 5.762 -7.267 8.809 1.00 88.31 94 VAL A O 1
ATOM 758 N N . THR A 1 95 ? 5.671 -9.462 9.258 1.00 89.12 95 THR A N 1
ATOM 759 C CA . THR A 1 95 ? 6.809 -9.535 10.190 1.00 89.12 95 THR A CA 1
ATOM 760 C C . THR A 1 95 ? 8.030 -10.196 9.549 1.00 89.12 95 THR A C 1
ATOM 762 O O . THR A 1 95 ? 7.924 -10.848 8.503 1.00 89.12 95 THR A O 1
ATOM 765 N N . GLY A 1 96 ? 9.197 -10.028 10.174 1.00 87.00 96 GLY A N 1
ATOM 766 C CA . GLY A 1 96 ? 10.460 -10.623 9.728 1.00 87.00 96 GLY A CA 1
ATOM 767 C C . GLY A 1 96 ? 11.486 -9.605 9.231 1.00 87.00 96 GLY A C 1
ATOM 768 O O . GLY A 1 96 ? 11.433 -8.421 9.568 1.00 87.00 96 GLY A O 1
ATOM 769 N N . GLU A 1 97 ? 12.451 -10.077 8.444 1.00 86.88 97 GLU A N 1
ATOM 770 C CA . GLU A 1 97 ? 13.573 -9.255 7.986 1.00 86.88 97 GLU A CA 1
ATOM 771 C C . GLU A 1 97 ? 13.145 -8.183 6.973 1.00 86.88 97 GLU A C 1
ATOM 773 O O . GLU A 1 97 ? 12.145 -8.305 6.251 1.00 86.88 97 GLU A O 1
ATOM 778 N N . ASN A 1 98 ? 13.894 -7.081 6.950 1.00 86.56 98 ASN A N 1
ATOM 779 C CA . ASN A 1 98 ? 13.702 -6.031 5.957 1.00 86.56 98 ASN A CA 1
ATOM 780 C C . ASN A 1 98 ? 14.032 -6.568 4.560 1.00 86.56 98 ASN A C 1
ATOM 782 O O . ASN A 1 98 ? 14.889 -7.433 4.408 1.00 86.56 98 ASN A O 1
ATOM 786 N N . VAL A 1 99 ? 13.370 -6.017 3.543 1.00 87.00 99 VAL A N 1
ATOM 787 C CA . VAL A 1 99 ? 13.696 -6.340 2.152 1.00 87.00 99 VAL A CA 1
ATOM 788 C C . VAL A 1 99 ? 15.117 -5.867 1.846 1.00 87.00 99 VAL A C 1
ATOM 790 O O . VAL A 1 99 ? 15.461 -4.713 2.129 1.00 87.00 99 VAL A O 1
ATOM 793 N N . ASP A 1 100 ? 15.919 -6.759 1.269 1.00 87.31 100 ASP A N 1
ATOM 794 C CA . ASP A 1 100 ? 17.240 -6.438 0.744 1.00 87.31 100 ASP A CA 1
ATOM 795 C C . ASP A 1 100 ? 17.116 -5.852 -0.670 1.00 87.31 100 ASP A C 1
ATOM 797 O O . ASP A 1 100 ? 16.685 -6.525 -1.604 1.00 87.31 100 ASP A O 1
ATOM 801 N N . PHE A 1 101 ? 17.498 -4.584 -0.828 1.00 87.75 101 PHE A N 1
ATOM 802 C CA . PHE A 1 101 ? 17.516 -3.880 -2.119 1.00 87.75 101 PHE A CA 1
ATOM 803 C C . PHE A 1 101 ? 18.843 -4.056 -2.888 1.00 87.75 101 PHE A C 1
ATOM 805 O O . PHE A 1 101 ? 19.115 -3.342 -3.864 1.00 87.75 101 PHE A O 1
ATOM 812 N N . GLY A 1 102 ? 19.705 -4.970 -2.432 1.00 86.19 102 GLY A N 1
ATOM 813 C CA . GLY A 1 102 ? 20.889 -5.422 -3.159 1.00 86.19 102 GLY A CA 1
ATOM 814 C C . GLY A 1 102 ? 20.538 -6.196 -4.432 1.00 86.19 102 GLY A C 1
ATOM 815 O O . GLY A 1 102 ? 21.206 -6.018 -5.453 1.00 86.19 102 GLY A O 1
ATOM 816 N N . ASP A 1 103 ? 19.458 -6.980 -4.397 1.00 88.88 103 ASP A N 1
ATOM 817 C CA . ASP A 1 103 ? 18.909 -7.683 -5.556 1.00 88.88 103 ASP A CA 1
ATOM 818 C C . ASP A 1 103 ? 18.103 -6.717 -6.443 1.00 88.88 103 ASP A C 1
ATOM 820 O O . ASP A 1 103 ? 17.070 -6.176 -6.041 1.00 88.88 103 ASP A O 1
ATOM 824 N N . LYS A 1 104 ? 18.594 -6.483 -7.666 1.00 87.94 104 LYS A N 1
ATOM 825 C CA . LYS A 1 104 ? 17.990 -5.538 -8.616 1.00 87.94 104 LYS A CA 1
ATOM 826 C C . LYS A 1 104 ? 16.715 -6.049 -9.264 1.00 87.94 104 LYS A C 1
ATOM 828 O O . LYS A 1 104 ? 15.877 -5.219 -9.621 1.00 87.94 104 LYS A O 1
ATOM 833 N N . ASP A 1 105 ? 16.557 -7.361 -9.382 1.00 88.94 105 ASP A N 1
ATOM 834 C CA . ASP A 1 105 ? 15.355 -7.951 -9.959 1.00 88.94 105 ASP A CA 1
ATOM 835 C C . ASP A 1 105 ? 14.211 -7.849 -8.945 1.00 88.94 105 ASP A C 1
ATOM 837 O O . ASP A 1 105 ? 13.150 -7.304 -9.264 1.00 88.94 105 ASP A O 1
ATOM 841 N N . LEU A 1 106 ? 14.476 -8.222 -7.687 1.00 88.81 106 LEU A N 1
ATOM 842 C CA . LEU A 1 106 ? 13.529 -8.057 -6.580 1.00 88.81 106 LEU A CA 1
ATOM 843 C C . LEU A 1 106 ? 13.168 -6.581 -6.341 1.00 88.81 106 LEU A C 1
ATOM 845 O O . LEU A 1 106 ? 11.996 -6.243 -6.169 1.00 88.81 106 LEU A O 1
ATOM 849 N N . GLU A 1 107 ? 14.158 -5.680 -6.342 1.00 90.62 107 GLU A N 1
ATOM 850 C CA . GLU A 1 107 ? 13.930 -4.235 -6.198 1.00 90.62 107 GLU A CA 1
ATOM 851 C C . GLU A 1 107 ? 13.020 -3.699 -7.318 1.00 90.62 107 GLU A C 1
ATOM 853 O O . GLU A 1 107 ? 12.113 -2.898 -7.059 1.00 90.62 107 GLU A O 1
ATOM 858 N N . GLY A 1 108 ? 13.249 -4.138 -8.560 1.00 90.12 108 GLY A N 1
ATOM 859 C CA . GLY A 1 108 ? 12.454 -3.755 -9.724 1.00 90.12 108 GLY A CA 1
ATOM 860 C C . GLY A 1 108 ? 11.008 -4.241 -9.638 1.00 90.12 108 GLY A C 1
ATOM 861 O O . GLY A 1 108 ? 10.084 -3.449 -9.855 1.00 90.12 108 GLY A O 1
ATOM 862 N N . GLU A 1 109 ? 10.812 -5.508 -9.270 1.00 91.25 109 GLU A N 1
ATOM 863 C CA . GLU A 1 109 ? 9.490 -6.103 -9.069 1.00 91.25 109 GLU A CA 1
ATOM 864 C C . GLU A 1 109 ? 8.725 -5.377 -7.960 1.00 91.25 109 GLU A C 1
ATOM 866 O O . GLU A 1 109 ? 7.618 -4.888 -8.189 1.00 91.25 109 GLU A O 1
ATOM 871 N N . LEU A 1 110 ? 9.344 -5.199 -6.789 1.00 91.94 110 LEU A N 1
ATOM 872 C CA . LEU A 1 110 ? 8.710 -4.528 -5.657 1.00 91.94 110 LEU A CA 1
ATOM 873 C C . LEU A 1 110 ? 8.345 -3.079 -5.987 1.00 91.94 110 LEU A C 1
ATOM 875 O O . LEU A 1 110 ? 7.261 -2.608 -5.636 1.00 91.94 110 LEU A O 1
ATOM 879 N N . ARG A 1 111 ? 9.226 -2.363 -6.699 1.00 92.00 111 ARG A N 1
ATOM 880 C CA . ARG A 1 111 ? 8.925 -1.015 -7.187 1.00 92.00 111 ARG A CA 1
ATOM 881 C C . ARG A 1 111 ? 7.708 -1.035 -8.106 1.00 92.00 111 ARG A C 1
ATOM 883 O O . ARG A 1 111 ? 6.811 -0.225 -7.902 1.00 92.00 111 ARG A O 1
ATOM 890 N N . SER A 1 112 ? 7.669 -1.921 -9.099 1.00 91.75 112 SER A N 1
ATOM 891 C CA . SER A 1 112 ? 6.541 -2.028 -10.034 1.00 91.75 112 SER A CA 1
ATOM 892 C C . SER A 1 112 ? 5.228 -2.311 -9.299 1.00 91.75 112 SER A C 1
ATOM 894 O O . SER A 1 112 ? 4.239 -1.598 -9.490 1.00 91.75 112 SER A O 1
ATOM 896 N N . THR A 1 113 ? 5.242 -3.280 -8.384 1.00 93.75 113 THR A N 1
ATOM 897 C CA . THR A 1 113 ? 4.086 -3.660 -7.568 1.00 93.75 113 THR A CA 1
ATOM 898 C C . THR A 1 113 ? 3.605 -2.508 -6.689 1.00 93.75 113 THR A C 1
ATOM 900 O O . THR A 1 113 ? 2.405 -2.255 -6.616 1.00 93.75 113 THR A O 1
ATOM 903 N N . LEU A 1 114 ? 4.516 -1.726 -6.097 1.00 94.06 114 LEU A N 1
ATOM 904 C CA . LEU A 1 114 ? 4.159 -0.535 -5.323 1.00 94.06 114 LEU A CA 1
ATOM 905 C C . LEU A 1 114 ? 3.471 0.535 -6.159 1.00 94.06 114 LEU A C 1
ATOM 907 O O . LEU A 1 114 ? 2.484 1.123 -5.712 1.00 94.06 114 LEU A O 1
ATOM 911 N N . LEU A 1 115 ? 3.977 0.800 -7.363 1.00 92.12 115 LEU A N 1
ATOM 912 C CA . LEU A 1 115 ? 3.348 1.767 -8.258 1.00 92.12 115 LEU A CA 1
ATOM 913 C C . LEU A 1 115 ? 1.952 1.287 -8.673 1.00 92.12 115 LEU A C 1
ATOM 915 O O . LEU A 1 115 ? 1.005 2.064 -8.577 1.00 92.12 115 LEU A O 1
AT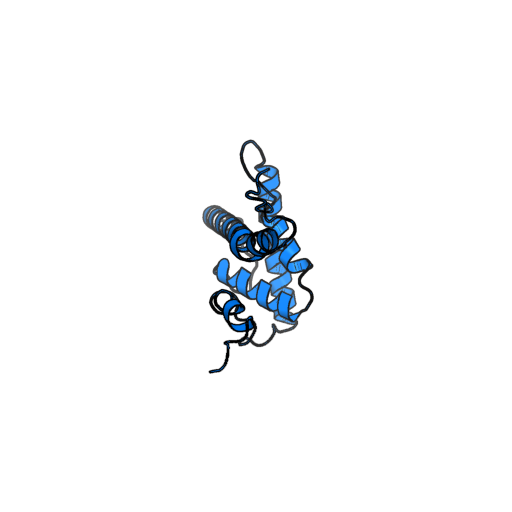OM 919 N N . SER A 1 116 ? 1.807 0.002 -9.011 1.00 91.88 116 SER A N 1
ATOM 920 C CA . SER A 1 116 ? 0.509 -0.592 -9.341 1.00 91.88 116 SER A CA 1
ATOM 921 C C . SER A 1 116 ? -0.469 -0.566 -8.162 1.00 91.88 116 SER A C 1
ATOM 923 O O . SER A 1 116 ? -1.657 -0.329 -8.365 1.00 91.88 116 SER A O 1
ATOM 925 N N . PHE A 1 117 ? 0.002 -0.778 -6.931 1.00 93.62 117 PHE A N 1
ATOM 926 C CA . PHE A 1 117 ? -0.827 -0.660 -5.730 1.00 93.62 117 PHE A CA 1
ATOM 927 C C . PHE A 1 117 ? -1.316 0.781 -5.530 1.00 93.62 117 PHE A C 1
ATOM 929 O O . PHE A 1 117 ? -2.473 1.005 -5.180 1.00 93.62 117 PHE A O 1
ATOM 936 N N . ALA A 1 118 ? -0.469 1.777 -5.806 1.00 93.25 118 ALA A N 1
ATOM 937 C CA . ALA A 1 118 ? -0.857 3.184 -5.749 1.00 93.25 118 ALA A CA 1
ATOM 938 C C . ALA A 1 118 ? -1.891 3.560 -6.826 1.00 93.25 118 ALA A C 1
ATOM 940 O O . ALA A 1 118 ? -2.805 4.331 -6.535 1.00 93.25 118 ALA A O 1
ATOM 941 N N . ASP A 1 119 ? -1.750 3.040 -8.049 1.00 91.25 119 ASP A N 1
ATOM 942 C CA . ASP A 1 119 ? -2.747 3.209 -9.116 1.00 91.25 119 ASP A CA 1
ATOM 943 C C . ASP A 1 119 ? -4.074 2.543 -8.716 1.00 91.25 119 ASP A C 1
ATOM 945 O O . ASP A 1 119 ? -5.128 3.169 -8.787 1.00 91.25 119 ASP A O 1
ATOM 949 N N . TYR A 1 120 ? -4.022 1.330 -8.155 1.00 90.25 120 TYR A N 1
ATOM 950 C CA . TYR A 1 120 ? -5.202 0.640 -7.631 1.00 90.25 120 TYR A CA 1
ATOM 951 C C . TYR A 1 120 ? -5.927 1.454 -6.549 1.00 90.25 120 TYR A C 1
ATOM 953 O O . TYR A 1 120 ? -7.155 1.579 -6.595 1.00 90.25 120 TYR A O 1
ATOM 961 N N . LEU A 1 121 ? -5.188 2.033 -5.595 1.00 90.62 121 LEU A N 1
ATOM 962 C CA . LEU A 1 121 ? -5.762 2.913 -4.575 1.00 90.62 121 LEU A CA 1
ATOM 963 C C . LEU A 1 121 ? -6.446 4.130 -5.210 1.00 90.62 121 LEU A C 1
ATOM 965 O O . LEU A 1 121 ? -7.572 4.471 -4.842 1.00 90.62 121 LEU A O 1
ATOM 969 N N . LEU A 1 122 ? -5.787 4.780 -6.172 1.00 89.06 122 LEU A N 1
ATOM 970 C CA . LEU A 1 122 ? -6.343 5.933 -6.875 1.00 89.06 122 LEU A CA 1
ATOM 971 C C . LEU A 1 122 ? -7.646 5.569 -7.598 1.00 89.06 122 LEU A C 1
ATOM 973 O O . LEU A 1 122 ? -8.670 6.207 -7.350 1.00 89.06 122 LEU A O 1
ATOM 977 N N . ASP A 1 123 ? -7.624 4.520 -8.416 1.00 87.56 123 ASP A N 1
ATOM 978 C CA . ASP A 1 123 ? -8.737 4.131 -9.283 1.00 87.56 123 ASP A CA 1
ATOM 979 C C . ASP A 1 123 ? -9.956 3.617 -8.513 1.00 87.56 123 ASP A C 1
ATOM 981 O O . ASP A 1 123 ? -11.093 3.873 -8.911 1.00 87.56 123 ASP A O 1
ATOM 985 N N . ASN A 1 124 ? -9.739 2.921 -7.393 1.00 84.38 124 ASN A N 1
ATOM 986 C CA . ASN A 1 124 ? -10.819 2.250 -6.665 1.00 84.38 124 ASN A CA 1
ATOM 987 C C . ASN A 1 124 ? -11.313 3.028 -5.440 1.00 84.38 124 ASN A C 1
ATOM 989 O O . ASN A 1 124 ? -12.464 2.852 -5.043 1.00 84.38 124 ASN A O 1
ATOM 993 N N . PHE A 1 125 ? -10.494 3.904 -4.848 1.00 80.94 125 PHE A N 1
ATOM 994 C CA . PHE A 1 125 ? -10.871 4.638 -3.633 1.00 80.94 125 PHE A CA 1
ATOM 995 C C . PHE A 1 125 ? -11.034 6.131 -3.892 1.00 80.94 125 PHE A C 1
ATOM 997 O O . PHE A 1 125 ? -12.062 6.711 -3.544 1.00 80.94 125 PHE A O 1
ATOM 1004 N N . PHE A 1 126 ? -10.047 6.767 -4.520 1.00 84.25 126 PHE A N 1
ATOM 1005 C CA . PHE A 1 126 ? -10.015 8.226 -4.613 1.00 84.25 126 PHE A CA 1
ATOM 1006 C C . PHE A 1 126 ? -10.813 8.762 -5.809 1.00 84.25 126 PHE A C 1
ATOM 1008 O O . PHE A 1 126 ? -11.597 9.696 -5.633 1.00 84.25 126 PHE A O 1
ATOM 1015 N N . LEU A 1 127 ? -10.703 8.160 -6.999 1.00 84.06 127 LEU A N 1
ATOM 1016 C CA . LEU A 1 127 ? -11.469 8.587 -8.177 1.00 84.06 127 LEU A CA 1
ATOM 1017 C C . LEU A 1 127 ? -12.987 8.462 -7.974 1.00 84.06 127 LEU A C 1
ATOM 1019 O O . LEU A 1 127 ? -13.688 9.452 -8.211 1.00 84.06 127 LEU A O 1
ATOM 1023 N N . PRO A 1 128 ? -13.537 7.337 -7.472 1.00 82.19 128 PRO A N 1
ATOM 1024 C CA . PRO A 1 128 ? -14.975 7.231 -7.244 1.00 82.19 128 PRO A CA 1
ATOM 1025 C C . PRO A 1 128 ? -15.493 8.274 -6.248 1.00 82.19 128 PRO A C 1
ATOM 1027 O O . PRO A 1 128 ? -16.606 8.768 -6.413 1.00 82.19 128 PRO A O 1
ATOM 1030 N N . CYS A 1 129 ? -14.690 8.667 -5.252 1.00 69.00 129 CYS A N 1
ATOM 1031 C CA . CYS A 1 129 ? -15.050 9.742 -4.324 1.00 69.00 129 CYS A CA 1
ATOM 1032 C C . CYS A 1 129 ? -15.119 11.115 -5.010 1.00 69.00 129 CYS A C 1
ATOM 1034 O O . CYS A 1 129 ? -15.991 11.919 -4.683 1.00 69.00 129 CYS A O 1
ATOM 1036 N N . LEU A 1 130 ? -14.248 11.377 -5.987 1.00 68.75 130 LEU A N 1
ATOM 1037 C CA . LEU A 1 130 ? -14.210 12.650 -6.710 1.00 68.75 130 LEU A CA 1
ATOM 1038 C C . LEU A 1 130 ? -15.385 12.809 -7.685 1.00 68.75 130 LEU A C 1
ATOM 1040 O O . LEU A 1 130 ? -15.971 13.888 -7.763 1.00 68.75 130 LEU A O 1
ATOM 1044 N N . TYR A 1 131 ? -15.782 11.740 -8.383 1.00 62.44 131 TYR A N 1
ATOM 1045 C CA . TYR A 1 131 ? -16.917 11.773 -9.321 1.00 62.44 131 TYR A CA 1
ATOM 1046 C C . TYR A 1 131 ? -18.288 11.750 -8.637 1.00 62.44 131 TYR A C 1
ATOM 1048 O O . TYR A 1 131 ? -19.302 12.051 -9.265 1.00 62.44 131 TYR A O 1
ATOM 1056 N N . ARG A 1 132 ? -18.339 11.403 -7.348 1.00 57.31 132 ARG A N 1
ATOM 1057 C CA . ARG A 1 132 ? -19.581 11.305 -6.572 1.00 57.31 132 ARG A CA 1
ATOM 1058 C C . ARG A 1 132 ? -19.959 12.608 -5.858 1.00 57.31 132 ARG A C 1
ATOM 1060 O O . ARG A 1 132 ? -20.987 12.651 -5.187 1.00 57.31 132 ARG A O 1
ATOM 1067 N N . ASN A 1 133 ? -19.175 13.676 -6.033 1.00 52.84 133 ASN A N 1
ATOM 1068 C CA . ASN A 1 133 ? -19.548 15.019 -5.595 1.00 52.84 133 ASN A CA 1
ATOM 1069 C C . ASN A 1 133 ? -20.634 15.599 -6.531 1.00 52.84 133 ASN A C 1
ATOM 1071 O O . ASN A 1 133 ? -20.341 15.862 -7.699 1.00 52.84 133 ASN A O 1
ATOM 1075 N N . PRO A 1 134 ? -21.864 15.875 -6.049 1.00 54.41 134 PRO A N 1
ATOM 1076 C CA . PRO A 1 134 ? -22.965 16.385 -6.881 1.00 54.41 134 PRO A CA 1
ATOM 1077 C C . PRO A 1 134 ? -22.730 17.802 -7.436 1.00 54.41 134 PRO A C 1
ATOM 1079 O O . PRO A 1 134 ? -23.529 18.297 -8.221 1.00 54.41 134 PRO A O 1
ATOM 1082 N N . PHE A 1 135 ? -21.634 18.464 -7.061 1.00 53.25 135 PHE A N 1
ATOM 1083 C CA . PHE A 1 135 ? -21.247 19.769 -7.604 1.00 53.25 135 PHE A CA 1
ATOM 1084 C C . PHE A 1 135 ? -20.571 19.707 -8.984 1.00 53.25 135 PHE A C 1
ATOM 1086 O O . PHE A 1 135 ? -20.436 20.748 -9.616 1.00 53.25 135 PHE A O 1
ATOM 1093 N N . ASN A 1 136 ? -20.178 18.519 -9.466 1.00 49.66 136 ASN A N 1
ATOM 1094 C CA . ASN A 1 136 ? -19.531 18.346 -10.775 1.00 49.66 136 ASN A CA 1
ATOM 1095 C C . ASN A 1 136 ? -20.413 17.660 -11.831 1.00 49.66 136 ASN A C 1
ATOM 1097 O O . ASN A 1 136 ? -19.933 17.363 -12.926 1.00 49.66 136 ASN A O 1
ATOM 1101 N N . SER A 1 137 ? -21.697 17.417 -11.555 1.00 44.97 137 SER A N 1
ATOM 1102 C CA . SER A 1 137 ? -22.626 17.062 -12.629 1.00 44.97 137 SER A CA 1
ATOM 1103 C C . SER A 1 137 ? -22.826 18.284 -13.530 1.00 44.97 137 SER A C 1
ATOM 1105 O O . SER A 1 137 ? -23.260 19.318 -13.018 1.00 44.97 137 SER A O 1
ATOM 1107 N N . PRO A 1 138 ? -22.549 18.207 -14.849 1.00 47.97 138 PRO A N 1
ATOM 1108 C CA . PRO A 1 138 ? -23.000 19.236 -15.767 1.00 47.97 138 PRO A CA 1
ATOM 1109 C C . PRO A 1 138 ? -24.520 19.244 -15.668 1.00 47.97 138 PRO A C 1
ATOM 1111 O O . PRO A 1 138 ? -25.180 18.272 -16.041 1.00 47.97 138 PRO A O 1
ATOM 1114 N N . THR A 1 139 ? -25.068 20.301 -15.073 1.00 48.81 139 THR A N 1
ATOM 1115 C CA . THR A 1 139 ? -26.503 20.539 -15.029 1.00 48.81 139 THR A CA 1
ATOM 1116 C C . THR A 1 139 ? -27.009 20.435 -16.461 1.00 48.81 139 THR A C 1
ATOM 1118 O O . THR A 1 139 ? -26.747 21.310 -17.284 1.00 48.81 139 THR A O 1
ATOM 1121 N N . SER A 1 140 ? -27.691 19.333 -16.773 1.00 50.66 140 SER A N 1
ATOM 1122 C CA . SER A 1 140 ? -28.560 19.260 -17.938 1.00 50.66 140 SER A CA 1
ATOM 1123 C C . SER A 1 140 ? -29.648 20.298 -17.718 1.00 50.66 140 SER A C 1
ATOM 1125 O O . SER A 1 140 ? -30.615 20.052 -17.006 1.00 50.66 140 SER A O 1
ATOM 1127 N N . ALA A 1 141 ? -29.450 21.482 -18.281 1.00 49.31 141 ALA A N 1
ATOM 1128 C CA . ALA A 1 141 ? -30.533 22.380 -18.625 1.00 49.31 141 ALA A CA 1
ATOM 1129 C C . ALA A 1 141 ? -30.702 22.280 -20.142 1.00 49.31 141 ALA A C 1
ATOM 1131 O O . ALA A 1 141 ? -30.235 23.121 -20.907 1.00 49.31 141 ALA A O 1
ATOM 1132 N N . ASP A 1 142 ? -31.315 21.173 -20.551 1.00 45.81 142 ASP A N 1
ATOM 1133 C CA . ASP A 1 142 ? -31.986 21.064 -21.834 1.00 45.81 142 ASP A CA 1
ATOM 1134 C C . ASP A 1 142 ? -33.324 21.823 -21.723 1.00 45.81 142 ASP A C 1
ATOM 1136 O O . ASP A 1 142 ? -34.109 21.591 -20.805 1.00 45.81 142 ASP A O 1
ATOM 1140 N N . VAL A 1 143 ? -33.509 22.762 -22.652 1.00 51.50 143 VAL A N 1
ATOM 1141 C CA . VAL A 1 143 ? -34.766 23.151 -23.314 1.00 51.50 143 VAL A CA 1
ATOM 1142 C C . VAL A 1 143 ? -35.939 23.677 -22.464 1.00 51.50 143 VAL A C 1
ATOM 1144 O O . VAL A 1 143 ? -36.699 22.947 -21.833 1.00 51.50 143 VAL A O 1
ATOM 1147 N N . SER A 1 144 ? -36.247 24.963 -22.667 1.00 45.12 144 SER A N 1
ATOM 1148 C CA . SER A 1 144 ? -37.613 25.368 -23.028 1.00 45.12 144 SER A CA 1
ATOM 1149 C C . SER A 1 144 ? -37.624 26.667 -23.825 1.00 45.12 144 SER A C 1
ATOM 1151 O O . SER A 1 144 ? -37.074 27.687 -23.418 1.00 45.12 144 SER A O 1
ATOM 1153 N N . SER A 1 145 ? -38.254 26.563 -24.989 1.00 50.19 145 SER A N 1
ATOM 1154 C CA . SER A 1 145 ? -38.608 27.617 -25.928 1.00 50.19 145 SER A CA 1
ATOM 1155 C C . SER A 1 145 ? -39.500 28.695 -25.305 1.00 50.19 145 SER A C 1
ATOM 1157 O O . SER A 1 145 ? -40.457 28.356 -24.610 1.00 50.19 145 SER A O 1
ATOM 1159 N N . GLN A 1 146 ? -39.256 29.959 -25.656 1.00 46.81 146 GLN A N 1
ATOM 1160 C CA . GLN A 1 146 ? -40.195 30.853 -26.356 1.00 46.81 146 GLN A CA 1
ATOM 1161 C C . GLN A 1 146 ? -39.474 32.125 -26.805 1.00 46.81 146 GLN A C 1
ATOM 1163 O O . GLN A 1 146 ? -38.632 32.627 -26.029 1.00 46.81 146 GLN A O 1
#

Radius of gyration: 19.84 Å; chains: 1; bounding box: 64×42×46 Å

Secondary structure (DSSP, 8-state):
-PPPPGGGGGSTTTTTT--SSSSPPPPHHHHHHHHHHHHHHHHHHHHHHHHT-SSS--SS-HHHHHHHHHHT-SSHHHHHHHHHHHHHHTT--SSSSPP-TT-HHHHHHHHHHHHHHHHHHIIIIIHHHHHT-GGGS---------

Sequence (146 aa):
MANPSPHHRHQASLDGVIDFSTEPSLGALERVEARRRFYHIVNHVEEKNRSSSGSGSNPYNRPALVRLTYEYALSEESQDHFLRAFFRSMALSVTGENVDFGDKDLEGELRSTLLSFADYLLDNFFLPCLYRNPFNSPTSADVSSQ